Protein AF-A0A7W1AJI0-F1 (afdb_monomer)

Solvent-accessible surface area (backbone atoms only — not comparable to full-atom values): 3339 Å² total; per-residue (Å²): 133,83,79,78,80,86,59,86,77,86,86,86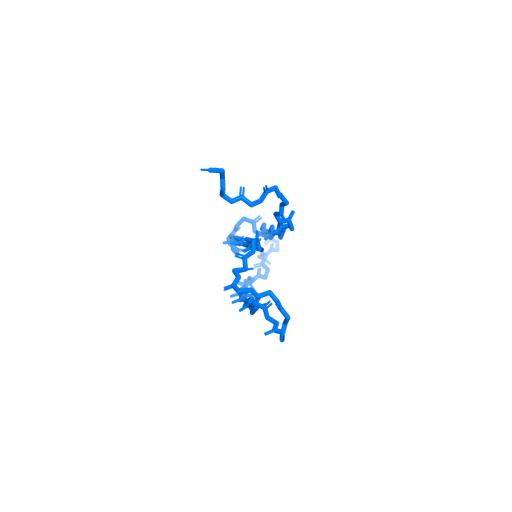,86,77,49,72,93,80,53,95,64,62,55,65,49,74,53,74,38,45,92,79,71,42,77,48,80,43,85,54,83,84,75,92,129

Sequence (45 aa):
MAGRASIVGAAATHVGKVREHNEDAHYFDADAGLFVVCDGMGGHA

Structure (mmCIF, N/CA/C/O backbone):
data_AF-A0A7W1AJI0-F1
#
_entry.id   AF-A0A7W1AJI0-F1
#
loop_
_atom_site.group_PDB
_atom_site.id
_atom_site.type_symbol
_atom_site.label_atom_id
_atom_site.label_alt_id
_atom_site.label_comp_id
_atom_site.label_asym_id
_atom_site.label_entity_id
_atom_site.label_seq_id
_atom_site.pdbx_PDB_ins_code
_atom_site.Cartn_x
_atom_site.Cartn_y
_atom_site.Cartn_z
_atom_site.occupancy
_atom_site.B_iso_or_equiv
_atom_site.auth_seq_id
_atom_site.auth_comp_id
_atom_site.auth_asym_id
_atom_site.auth_atom_id
_atom_site.pdbx_PDB_model_num
ATOM 1 N N . MET A 1 1 ? 17.863 5.561 -29.663 1.00 51.09 1 MET A N 1
ATOM 2 C CA . MET A 1 1 ? 16.869 5.239 -28.620 1.00 51.09 1 MET A CA 1
ATOM 3 C C . MET A 1 1 ? 17.633 4.761 -27.398 1.00 51.09 1 MET A C 1
ATOM 5 O O . MET A 1 1 ? 18.164 3.662 -27.438 1.00 51.09 1 MET A O 1
ATOM 9 N N . ALA A 1 2 ? 17.808 5.602 -26.377 1.00 61.53 2 ALA A N 1
ATOM 10 C CA . ALA A 1 2 ? 18.396 5.146 -25.117 1.00 61.53 2 ALA A CA 1
ATOM 11 C C . ALA A 1 2 ? 17.365 4.247 -24.415 1.00 61.53 2 ALA A C 1
ATOM 13 O O . ALA A 1 2 ? 16.216 4.659 -24.259 1.00 61.53 2 ALA A O 1
ATOM 14 N N . GLY A 1 3 ? 17.736 3.011 -24.070 1.00 71.25 3 GLY A N 1
ATOM 15 C CA . GLY A 1 3 ? 16.854 2.103 -23.334 1.00 71.25 3 GLY A CA 1
ATOM 16 C C . GLY A 1 3 ? 16.462 2.721 -21.992 1.00 71.25 3 GLY A C 1
ATOM 17 O O . GLY A 1 3 ? 17.319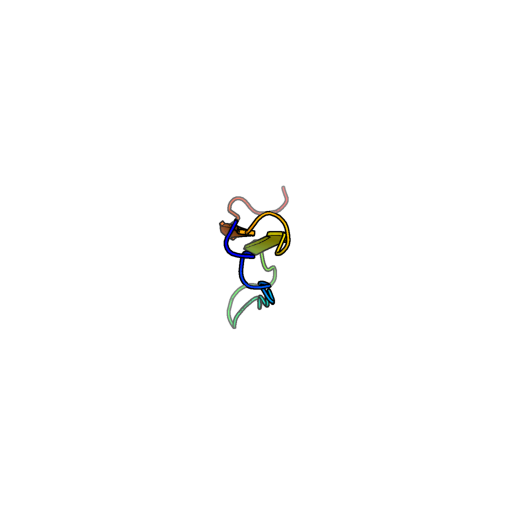 3.252 -21.287 1.00 71.25 3 GLY A O 1
ATOM 18 N N . ARG A 1 4 ? 15.168 2.699 -21.652 1.00 74.19 4 ARG A N 1
ATOM 19 C CA . ARG A 1 4 ? 14.706 3.097 -20.315 1.00 74.19 4 ARG A CA 1
ATOM 20 C C . ARG A 1 4 ? 15.248 2.107 -19.285 1.00 74.19 4 ARG A C 1
ATOM 22 O O . ARG A 1 4 ? 15.293 0.908 -19.547 1.00 74.19 4 ARG A O 1
ATOM 29 N N . ALA A 1 5 ? 15.657 2.619 -18.126 1.00 82.12 5 ALA A N 1
ATOM 30 C CA . ALA A 1 5 ? 16.025 1.779 -16.994 1.00 82.12 5 ALA A CA 1
ATOM 31 C C . ALA A 1 5 ? 14.813 0.951 -16.536 1.00 82.12 5 ALA A C 1
ATOM 33 O O . ALA A 1 5 ? 13.686 1.448 -16.559 1.00 82.12 5 ALA A O 1
ATOM 34 N N . SER A 1 6 ? 15.046 -0.292 -16.114 1.00 90.25 6 SER A N 1
ATOM 35 C CA . SER A 1 6 ? 14.017 -1.127 -15.491 1.00 90.25 6 SER A CA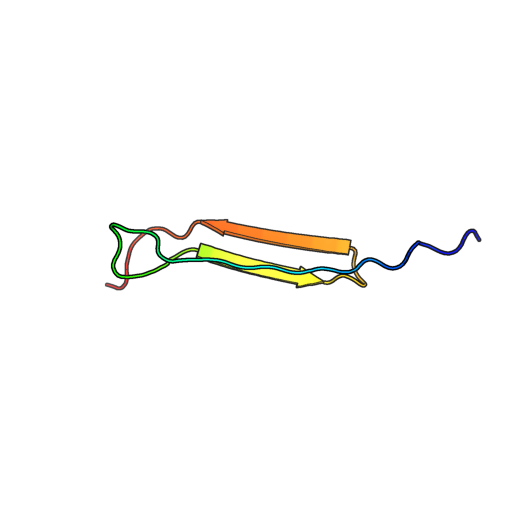 1
ATOM 36 C C . SER A 1 6 ? 13.694 -0.605 -14.092 1.00 90.25 6 SER A C 1
ATOM 38 O O . SER A 1 6 ? 14.608 -0.404 -13.287 1.00 90.25 6 SER A O 1
ATOM 40 N N . ILE A 1 7 ? 12.412 -0.421 -13.787 1.00 94.31 7 ILE A N 1
ATOM 41 C CA . ILE A 1 7 ? 11.942 -0.056 -12.449 1.00 94.31 7 ILE A CA 1
ATOM 42 C C . ILE A 1 7 ? 11.635 -1.342 -11.675 1.00 94.31 7 ILE A C 1
ATOM 44 O O . ILE A 1 7 ? 11.043 -2.271 -12.214 1.00 94.31 7 ILE A O 1
ATOM 48 N N . VAL A 1 8 ? 12.028 -1.395 -10.403 1.00 95.75 8 VAL A N 1
ATOM 49 C CA . VAL A 1 8 ? 11.567 -2.421 -9.459 1.00 95.75 8 VAL A CA 1
ATOM 50 C C . VAL A 1 8 ? 10.720 -1.714 -8.410 1.00 95.75 8 VAL A C 1
ATOM 52 O O . VAL A 1 8 ? 11.207 -0.813 -7.730 1.00 95.75 8 VAL A O 1
ATOM 55 N N . GLY A 1 9 ? 9.446 -2.091 -8.319 1.00 95.06 9 GLY A N 1
ATOM 56 C CA . GLY A 1 9 ? 8.502 -1.546 -7.348 1.00 95.06 9 GLY A CA 1
ATOM 57 C C . GLY A 1 9 ? 8.259 -2.511 -6.191 1.00 95.06 9 GLY A C 1
ATOM 58 O O . GLY A 1 9 ? 8.302 -3.729 -6.359 1.00 95.06 9 GLY A O 1
ATOM 59 N N . ALA A 1 10 ? 7.990 -1.957 -5.014 1.00 97.31 10 ALA A N 1
ATOM 60 C CA . ALA A 1 10 ? 7.500 -2.684 -3.854 1.00 97.31 10 ALA A CA 1
ATOM 61 C C . ALA A 1 10 ? 6.563 -1.765 -3.070 1.00 97.31 10 ALA A C 1
ATOM 63 O O . ALA A 1 10 ? 6.716 -0.542 -3.098 1.00 97.31 10 ALA A O 1
ATOM 64 N N . ALA A 1 11 ? 5.613 -2.352 -2.356 1.00 97.38 11 ALA A N 1
ATOM 65 C CA . ALA A 1 11 ? 4.717 -1.615 -1.488 1.00 97.38 11 ALA A CA 1
ATOM 66 C C . ALA A 1 11 ? 4.406 -2.436 -0.235 1.00 97.38 11 ALA A C 1
ATOM 68 O O . ALA A 1 11 ? 4.419 -3.667 -0.256 1.00 97.38 11 ALA A O 1
ATOM 69 N N . ALA A 1 12 ? 4.179 -1.733 0.867 1.00 98.00 12 ALA A N 1
ATOM 70 C CA . ALA A 1 12 ? 3.821 -2.306 2.151 1.00 98.00 12 ALA A CA 1
ATOM 71 C C . ALA A 1 12 ? 2.907 -1.319 2.87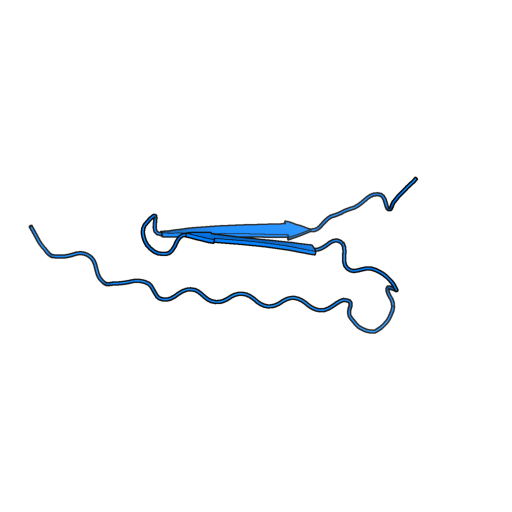7 1.00 98.00 12 ALA A C 1
ATOM 73 O O . ALA A 1 12 ? 3.080 -0.107 2.764 1.00 98.00 12 ALA A O 1
ATOM 74 N N . THR A 1 13 ? 1.947 -1.840 3.631 1.00 98.38 13 THR A N 1
ATOM 75 C CA . THR A 1 13 ? 1.090 -1.039 4.509 1.00 98.38 13 THR A CA 1
ATOM 76 C C . THR A 1 13 ? 0.840 -1.792 5.814 1.00 98.38 13 THR A C 1
ATOM 78 O O . THR A 1 13 ? 1.062 -3.004 5.892 1.00 98.38 13 THR A O 1
ATOM 81 N N . HIS A 1 14 ? 0.430 -1.076 6.857 1.00 98.31 14 HIS A N 1
ATOM 82 C CA . HIS A 1 14 ? 0.207 -1.617 8.192 1.00 98.31 14 HIS A CA 1
ATOM 83 C C . HIS A 1 14 ? -0.884 -0.813 8.908 1.00 98.31 14 HIS A C 1
ATOM 85 O O . HIS A 1 14 ? -0.866 0.411 8.882 1.00 98.31 14 HIS A O 1
ATOM 91 N N . VAL A 1 15 ? -1.779 -1.496 9.629 1.00 98.00 15 VAL A N 1
ATOM 92 C CA . VAL A 1 15 ? -2.919 -0.882 10.347 1.00 98.00 15 VAL A CA 1
ATOM 93 C C . VAL A 1 15 ? -2.513 0.135 11.427 1.00 98.00 15 VAL A C 1
ATOM 95 O O . VAL A 1 15 ? -3.256 1.042 11.800 1.00 98.00 15 VAL A O 1
ATOM 98 N N . GLY A 1 16 ? -1.295 -0.001 11.936 1.00 98.12 16 GLY A N 1
ATOM 99 C CA . GLY A 1 16 ? -0.750 0.836 12.997 1.00 98.12 16 GLY A CA 1
ATOM 100 C C . GLY A 1 16 ? -1.031 0.247 14.376 1.00 98.12 16 GLY A C 1
ATOM 101 O O . GLY A 1 16 ? -1.116 -0.966 14.533 1.00 98.12 16 GLY A O 1
ATOM 102 N N . LYS A 1 17 ? -1.090 1.108 15.396 1.00 98.25 17 LYS A N 1
ATOM 103 C CA . LYS A 1 17 ? -1.231 0.696 16.808 1.00 98.25 17 LYS A CA 1
ATOM 104 C C . LYS A 1 17 ? -2.605 0.992 17.418 1.00 98.25 17 LYS A C 1
ATOM 106 O O . LYS A 1 17 ? -2.845 0.594 18.548 1.00 98.25 17 LYS A O 1
ATOM 111 N N . VAL A 1 18 ? -3.443 1.759 16.719 1.00 97.62 18 VAL A N 1
ATOM 112 C CA . VAL A 1 18 ? -4.680 2.341 17.276 1.00 97.62 18 VAL A CA 1
ATOM 113 C C . VAL A 1 18 ? -5.918 1.893 16.510 1.00 97.62 18 VAL A C 1
ATOM 115 O O . VAL A 1 18 ? -6.935 1.611 17.129 1.00 97.62 18 VAL A O 1
ATOM 118 N N . ARG A 1 19 ? -5.848 1.842 15.173 1.00 94.75 19 ARG A N 1
ATOM 119 C CA . ARG A 1 19 ? -6.971 1.396 14.344 1.00 94.75 19 ARG A CA 1
ATOM 120 C C . ARG A 1 19 ? -7.080 -0.127 14.373 1.00 94.75 19 ARG A C 1
ATOM 122 O O . ARG A 1 19 ? -6.078 -0.820 14.519 1.00 94.75 19 ARG A O 1
ATOM 129 N N . GLU A 1 20 ? -8.297 -0.625 14.191 1.00 94.56 20 GLU A N 1
ATOM 130 C CA . GLU A 1 20 ? -8.575 -2.058 14.010 1.00 94.56 20 GLU A CA 1
ATOM 131 C C . GLU A 1 20 ? -8.573 -2.462 12.531 1.00 94.56 20 GLU A C 1
ATOM 133 O O . GLU A 1 20 ? -8.341 -3.621 12.194 1.00 94.56 20 GLU A O 1
ATOM 138 N N . HIS A 1 21 ? -8.795 -1.493 11.641 1.00 94.12 21 HIS A N 1
ATOM 139 C CA . HIS A 1 21 ? -8.859 -1.691 10.202 1.00 94.12 21 HIS A CA 1
ATOM 140 C C . HIS A 1 21 ? -7.942 -0.702 9.485 1.00 94.12 21 HIS A C 1
ATOM 142 O O . HIS A 1 21 ? -7.851 0.466 9.869 1.00 94.12 21 HIS A O 1
ATOM 148 N N . ASN A 1 22 ? -7.241 -1.188 8.462 1.00 96.81 22 ASN A N 1
ATOM 149 C CA . ASN A 1 22 ? -6.398 -0.359 7.617 1.00 96.81 22 ASN A CA 1
ATOM 150 C C . ASN A 1 22 ? -7.178 0.043 6.366 1.00 96.81 22 ASN A C 1
ATOM 152 O O . ASN A 1 22 ? -7.476 -0.816 5.543 1.00 96.81 22 ASN A O 1
ATOM 156 N N . GLU A 1 23 ? -7.499 1.326 6.244 1.00 96.94 23 GLU A N 1
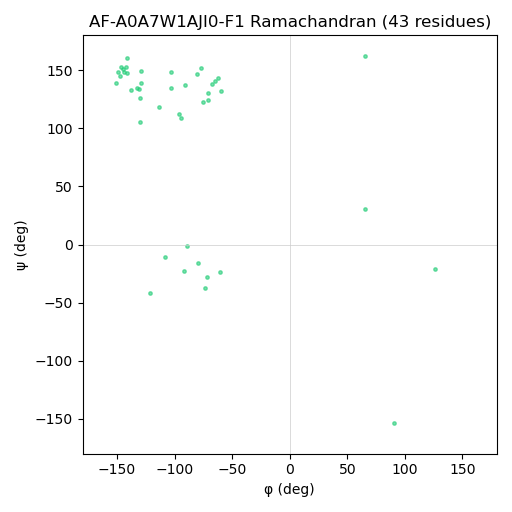ATOM 157 C CA . GLU A 1 23 ? -8.203 1.877 5.080 1.00 96.94 23 GLU A CA 1
ATOM 158 C C . GLU A 1 23 ? -7.228 2.331 3.972 1.00 96.94 23 GLU A C 1
ATOM 160 O O . GLU A 1 23 ? -7.669 2.765 2.908 1.00 96.94 23 GLU A O 1
ATOM 165 N N . ASP A 1 24 ? -5.911 2.199 4.1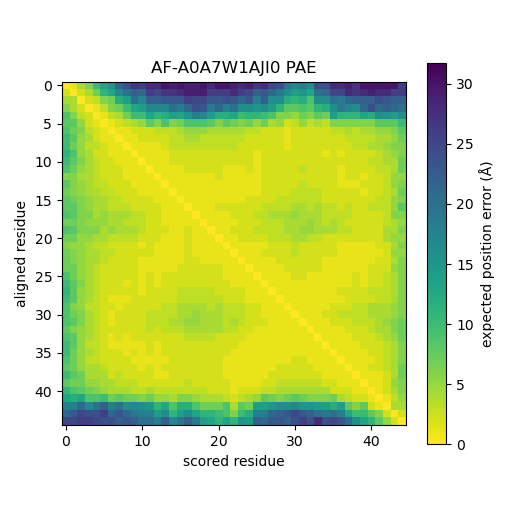84 1.00 97.62 24 ASP A N 1
ATOM 166 C CA . ASP A 1 24 ? -4.899 2.481 3.166 1.00 97.62 24 ASP A CA 1
ATOM 167 C C . ASP A 1 24 ? -4.958 1.466 2.014 1.00 97.62 24 ASP A C 1
ATOM 169 O O . ASP A 1 24 ? -4.985 0.248 2.223 1.00 97.62 24 ASP A O 1
ATOM 173 N N . ALA A 1 25 ? -4.827 1.960 0.784 1.00 97.38 25 ALA A N 1
ATOM 174 C CA . ALA A 1 25 ? -4.630 1.145 -0.409 1.00 97.38 25 ALA A CA 1
ATOM 175 C C . ALA A 1 25 ? -3.428 1.639 -1.223 1.00 97.38 25 ALA A C 1
ATOM 177 O O . ALA A 1 25 ? -3.102 2.826 -1.253 1.00 97.38 25 ALA A O 1
ATOM 178 N N . HIS A 1 26 ? -2.757 0.720 -1.912 1.00 98.12 26 HIS A N 1
ATOM 179 C CA . HIS A 1 26 ? -1.650 1.042 -2.806 1.00 98.12 26 HIS A CA 1
ATOM 180 C C . HIS A 1 26 ? -1.680 0.158 -4.053 1.00 98.12 26 HIS A C 1
ATOM 182 O O . HIS A 1 26 ? -2.156 -0.977 -4.018 1.00 98.12 26 HIS A O 1
ATOM 188 N N . TYR A 1 27 ? -1.136 0.675 -5.150 1.00 97.88 27 TYR A N 1
ATOM 189 C CA . TYR A 1 27 ? -0.933 -0.055 -6.399 1.00 97.88 27 TYR A CA 1
ATOM 190 C C . TYR A 1 27 ? 0.306 0.490 -7.107 1.00 97.88 27 TYR A C 1
ATOM 192 O O . TYR A 1 27 ? 0.610 1.680 -7.009 1.00 97.88 27 TYR A O 1
ATOM 200 N N . PHE A 1 28 ? 1.021 -0.361 -7.836 1.00 97.44 28 PHE A N 1
ATOM 201 C CA . PHE A 1 28 ? 2.074 0.095 -8.732 1.00 97.44 28 PHE A CA 1
ATOM 202 C C . PHE A 1 28 ? 2.150 -0.765 -9.992 1.00 97.44 28 PHE A C 1
ATOM 204 O O . PHE A 1 28 ? 1.847 -1.957 -9.967 1.00 97.44 28 PHE A O 1
ATOM 211 N N . ASP A 1 29 ? 2.604 -0.134 -11.071 1.00 96.19 29 ASP A N 1
ATOM 212 C CA . ASP A 1 29 ? 2.958 -0.752 -12.344 1.00 96.19 29 ASP A CA 1
ATOM 213 C C . ASP A 1 29 ? 4.353 -0.241 -12.732 1.00 96.19 29 ASP A C 1
ATOM 215 O O . ASP A 1 29 ? 4.540 0.918 -13.113 1.00 96.19 29 ASP A O 1
ATOM 219 N N . ALA A 1 30 ? 5.354 -1.108 -12.575 1.00 94.38 30 ALA A N 1
ATOM 220 C CA . ALA A 1 30 ? 6.749 -0.768 -12.826 1.00 94.38 30 ALA A CA 1
ATOM 221 C C . ALA A 1 30 ? 7.062 -0.605 -14.324 1.00 94.38 30 ALA A C 1
ATOM 223 O O . ALA A 1 30 ? 7.939 0.189 -14.671 1.00 94.38 30 ALA A O 1
ATOM 224 N N . ASP A 1 31 ? 6.321 -1.288 -15.201 1.00 92.38 31 ASP A N 1
ATOM 225 C CA . ASP A 1 31 ? 6.483 -1.179 -16.654 1.00 92.38 31 ASP A CA 1
ATOM 226 C C . ASP A 1 31 ? 5.921 0.158 -17.155 1.00 92.38 31 ASP A C 1
ATOM 228 O O . ASP A 1 31 ? 6.516 0.818 -18.016 1.00 92.38 31 ASP A O 1
ATOM 232 N N . ALA A 1 32 ? 4.810 0.604 -16.562 1.00 93.94 32 ALA A N 1
ATOM 233 C CA . ALA A 1 32 ? 4.234 1.922 -16.814 1.00 93.94 32 ALA A CA 1
ATOM 234 C C . ALA A 1 32 ? 4.943 3.063 -16.058 1.00 93.94 32 ALA A C 1
ATOM 236 O O . ALA A 1 32 ? 4.744 4.234 -16.392 1.00 93.94 32 ALA A O 1
ATOM 237 N N . GLY A 1 33 ? 5.759 2.755 -15.045 1.00 94.06 33 GLY A N 1
ATOM 238 C CA . GLY A 1 33 ? 6.334 3.751 -14.135 1.00 94.06 33 GLY A CA 1
ATOM 239 C C . GLY A 1 33 ? 5.281 4.456 -13.270 1.00 94.06 33 GLY A C 1
ATOM 240 O O . GLY A 1 33 ? 5.449 5.630 -12.936 1.00 94.06 33 GLY A O 1
ATOM 241 N N . LEU A 1 34 ? 4.191 3.758 -12.937 1.00 96.38 34 LEU A N 1
ATOM 242 C CA . LEU A 1 34 ? 3.052 4.268 -12.177 1.00 96.38 34 LEU A CA 1
ATOM 243 C C . LEU A 1 34 ? 3.094 3.779 -10.727 1.00 96.38 34 LEU A C 1
ATOM 245 O O . LEU A 1 34 ? 3.262 2.591 -10.465 1.00 96.38 34 LEU A O 1
ATOM 249 N N . PHE A 1 35 ? 2.849 4.691 -9.788 1.00 98.19 35 PHE A N 1
ATOM 250 C CA . PHE A 1 35 ? 2.737 4.397 -8.361 1.00 98.19 35 PHE A CA 1
ATOM 251 C C . PHE A 1 35 ? 1.563 5.179 -7.776 1.00 98.19 35 PHE A C 1
ATOM 253 O O . PHE A 1 35 ? 1.423 6.374 -8.039 1.00 98.19 35 PHE A O 1
ATOM 260 N N . VAL A 1 36 ? 0.723 4.507 -6.991 1.00 98.44 36 VAL A N 1
ATOM 261 C CA . VAL A 1 36 ? -0.483 5.078 -6.384 1.00 98.44 36 VAL A CA 1
ATOM 262 C C . 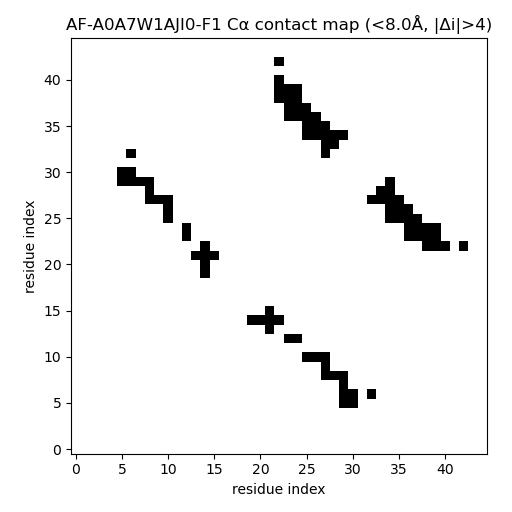VAL A 1 36 ? -0.539 4.697 -4.908 1.00 98.44 36 VAL A C 1
ATOM 264 O O . VAL A 1 36 ? -0.338 3.536 -4.550 1.00 98.44 36 VAL A O 1
ATOM 267 N N . VAL A 1 37 ? -0.847 5.681 -4.064 1.00 98.06 37 VAL A N 1
ATOM 268 C CA . VAL A 1 37 ? -1.144 5.511 -2.638 1.00 98.06 37 VAL A CA 1
ATOM 269 C C . VAL A 1 37 ? -2.434 6.266 -2.337 1.00 98.06 37 VAL A C 1
ATOM 271 O O . VAL A 1 37 ? -2.598 7.407 -2.775 1.00 98.06 37 VAL A O 1
ATOM 274 N N . CYS A 1 38 ? -3.345 5.625 -1.615 1.00 97.94 38 CYS A N 1
ATOM 275 C CA . CYS A 1 38 ? -4.655 6.158 -1.263 1.00 97.94 38 CYS A CA 1
ATOM 276 C C . CYS A 1 38 ? -4.891 5.996 0.245 1.00 97.94 38 CYS A C 1
ATOM 278 O O . CYS A 1 38 ? -4.798 4.880 0.747 1.00 97.94 38 CYS A O 1
ATOM 280 N N . ASP A 1 39 ? -5.216 7.095 0.931 1.00 96.62 39 ASP A N 1
ATOM 281 C CA . ASP A 1 39 ? -5.655 7.122 2.337 1.00 96.62 39 ASP A CA 1
ATOM 282 C C . ASP A 1 39 ? -7.192 7.096 2.359 1.00 96.62 39 ASP A C 1
ATOM 284 O O . ASP A 1 39 ? -7.847 8.032 1.881 1.00 96.62 39 ASP A O 1
ATOM 288 N N . GLY A 1 40 ? -7.759 5.970 2.789 1.00 95.19 40 GLY A N 1
ATOM 289 C CA . GLY A 1 40 ? -9.201 5.759 2.846 1.00 95.19 40 GLY A CA 1
ATOM 290 C C . GLY A 1 40 ? -9.832 6.389 4.087 1.00 95.19 40 GLY A C 1
ATOM 291 O O . GLY A 1 40 ? -9.241 6.441 5.161 1.00 95.19 40 GLY A O 1
ATOM 292 N N . MET A 1 41 ? -11.067 6.868 3.940 1.00 92.75 41 MET A N 1
ATOM 293 C CA . MET A 1 41 ? -11.848 7.440 5.036 1.00 92.75 41 MET A CA 1
ATOM 294 C C . MET A 1 41 ? -13.315 7.020 4.915 1.00 92.75 41 MET A C 1
ATOM 296 O O . MET A 1 41 ? -13.849 6.955 3.808 1.00 92.75 41 MET A O 1
ATOM 300 N N . GLY A 1 42 ? -13.999 6.864 6.050 1.00 89.50 42 GLY A N 1
ATOM 301 C CA . GLY A 1 42 ? -15.458 6.715 6.117 1.00 89.50 42 GLY A CA 1
ATOM 302 C C . GLY A 1 42 ? -15.935 5.476 6.871 1.00 89.50 42 GLY A C 1
ATOM 303 O O . GLY A 1 42 ? -17.062 5.499 7.363 1.00 89.50 42 GLY A O 1
ATOM 304 N N . GLY A 1 43 ? -15.088 4.451 7.030 1.00 77.94 43 GLY A N 1
ATOM 305 C CA . GLY A 1 43 ? -15.468 3.186 7.668 1.00 77.94 43 GLY A CA 1
ATOM 306 C C . GLY A 1 43 ? -16.520 2.384 6.878 1.00 77.94 43 GLY A C 1
ATOM 307 O O . GLY A 1 43 ? -17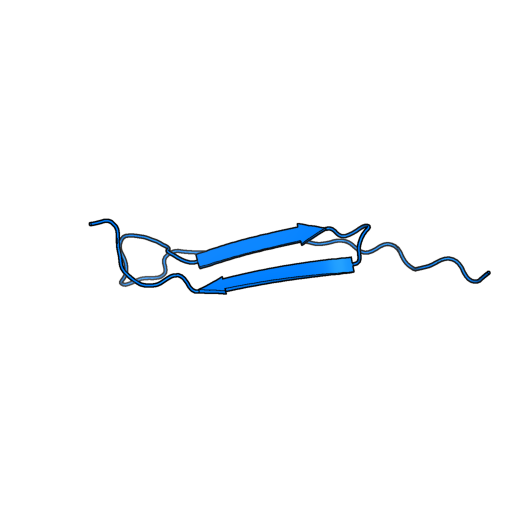.195 2.899 5.988 1.00 77.94 43 GLY A O 1
ATOM 308 N N . HIS A 1 44 ? -16.658 1.086 7.176 1.00 67.31 44 HIS A N 1
ATOM 309 C CA . HIS A 1 44 ? -17.755 0.270 6.633 1.00 67.31 44 HIS A CA 1
ATOM 310 C C . HIS A 1 44 ? -19.050 0.631 7.379 1.00 67.31 44 HIS A C 1
ATOM 312 O O . HIS A 1 44 ? -19.075 0.556 8.608 1.00 67.31 44 HIS A O 1
ATOM 318 N N . ALA A 1 45 ? -20.083 1.058 6.648 1.00 55.62 45 ALA A N 1
ATOM 319 C CA . ALA A 1 45 ? -21.419 1.329 7.185 1.00 55.62 45 ALA A CA 1
ATOM 320 C C . ALA A 1 45 ? -22.239 0.042 7.342 1.00 55.62 45 ALA A C 1
ATOM 322 O O . ALA A 1 45 ? -22.108 -0.842 6.465 1.00 55.62 45 ALA A O 1
#

Radius of gyration: 1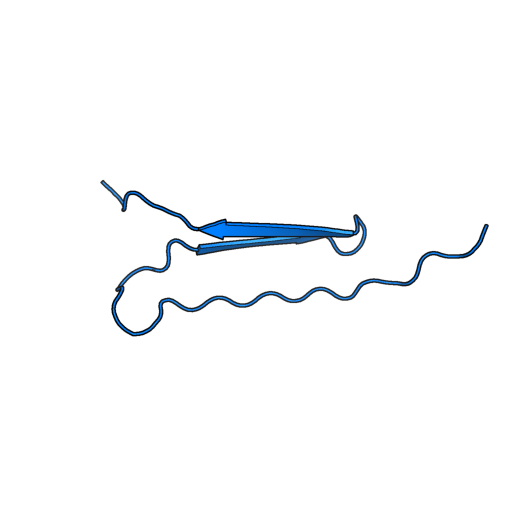5.38 Å; Cα contacts (8 Å, |Δi|>4): 47; chains: 1; bounding box: 40×10×46 Å

Foldseek 3Di:
DPDDDFDDDDDDDDCDDPDPDQQKDWDDDRVVPDTDIDRDDDDDD

Secondary structure (DSSP, 8-state):
-PPPPPP--------TTT-SS---EEEEETTTTEEEEE---S---

pLDDT: mean 91.05, std 11.89, range [51.09, 98.44]

Mean predicted aligned error: 5.18 Å